Protein AF-A0A967L989-F1 (afdb_monomer_lite)

Sequence (92 aa):
DMAIGNLFGSNLFNVLVLVVDDIAYLEGPLLASISPVHAMSAFSALMMTGVAIGGLLYRPRTRIFRTVGWASVVLFVVYVLNGYVLYLYGAV

pLDDT: mean 87.03, std 10.83, range [46.84, 96.62]

Structure (mmCIF, N/CA/C/O backbone):
data_AF-A0A967L989-F1
#
_entry.id   AF-A0A967L989-F1
#
loop_
_atom_site.group_PDB
_atom_site.id
_atom_site.type_symbol
_atom_site.label_atom_id
_atom_site.label_alt_id
_atom_site.label_comp_id
_atom_site.label_asym_id
_atom_site.label_entity_id
_atom_site.label_seq_id
_atom_site.pdbx_PDB_ins_code
_atom_site.Cartn_x
_atom_site.Cartn_y
_atom_site.Cartn_z
_atom_site.occupancy
_atom_site.B_iso_or_equiv
_atom_site.auth_seq_id
_atom_site.auth_comp_id
_atom_site.auth_asym_id
_atom_site.auth_atom_id
_atom_site.pdbx_PDB_model_num
ATOM 1 N N . ASP A 1 1 ? 4.386 12.458 21.156 1.00 62.41 1 ASP A N 1
ATOM 2 C CA . ASP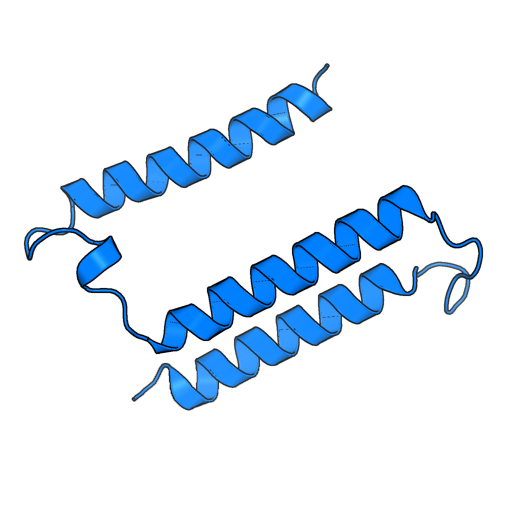 A 1 1 ? 5.123 12.742 19.902 1.00 62.41 1 ASP A CA 1
ATOM 3 C C . ASP A 1 1 ? 5.693 11.531 19.162 1.00 62.41 1 ASP A C 1
ATOM 5 O O . ASP A 1 1 ? 5.925 11.627 17.964 1.00 62.41 1 ASP A O 1
ATOM 9 N N . MET A 1 2 ? 5.812 10.355 19.790 1.00 84.00 2 MET A N 1
ATOM 10 C CA . MET A 1 2 ? 6.316 9.142 19.120 1.00 84.00 2 MET A CA 1
ATOM 11 C C . MET A 1 2 ? 5.423 8.633 17.964 1.00 84.00 2 MET A C 1
ATOM 13 O O . MET A 1 2 ? 5.933 8.152 16.960 1.00 84.00 2 MET A O 1
ATOM 17 N N . ALA A 1 3 ? 4.094 8.782 18.060 1.00 85.25 3 ALA A N 1
ATOM 18 C CA . ALA A 1 3 ? 3.159 8.315 17.026 1.00 85.25 3 ALA A CA 1
ATOM 19 C C . ALA A 1 3 ? 3.232 9.129 15.720 1.00 85.25 3 ALA A C 1
ATOM 21 O O . ALA A 1 3 ? 3.185 8.557 14.635 1.00 85.25 3 ALA A O 1
ATOM 22 N N . ILE A 1 4 ? 3.385 10.454 15.825 1.00 87.31 4 ILE A N 1
ATOM 23 C CA . ILE A 1 4 ? 3.532 11.346 14.665 1.00 87.31 4 ILE A CA 1
ATOM 24 C C . ILE A 1 4 ? 4.895 11.114 14.002 1.00 87.31 4 ILE A C 1
ATOM 26 O O . ILE A 1 4 ? 4.965 10.971 12.784 1.00 87.31 4 ILE A O 1
ATOM 30 N N . GLY A 1 5 ? 5.962 10.989 14.802 1.00 90.31 5 GLY A N 1
ATOM 31 C CA . GLY A 1 5 ? 7.293 10.640 14.302 1.00 90.31 5 GLY A CA 1
ATOM 32 C C . GLY A 1 5 ? 7.319 9.290 13.582 1.00 90.31 5 GLY A C 1
ATOM 33 O O . GLY A 1 5 ? 7.907 9.188 12.512 1.00 90.31 5 GLY A O 1
ATOM 34 N N . ASN A 1 6 ? 6.619 8.275 14.102 1.00 91.69 6 ASN A N 1
ATOM 35 C CA . ASN A 1 6 ? 6.502 6.976 13.435 1.00 91.69 6 ASN A CA 1
ATOM 36 C C . ASN A 1 6 ? 5.708 7.059 12.120 1.00 91.69 6 ASN A C 1
ATOM 38 O O . ASN A 1 6 ? 6.086 6.440 11.126 1.00 91.69 6 ASN A O 1
ATOM 42 N N . LEU A 1 7 ? 4.627 7.846 12.086 1.00 90.19 7 LEU A N 1
ATOM 43 C CA . LEU A 1 7 ? 3.831 8.040 10.873 1.00 90.19 7 L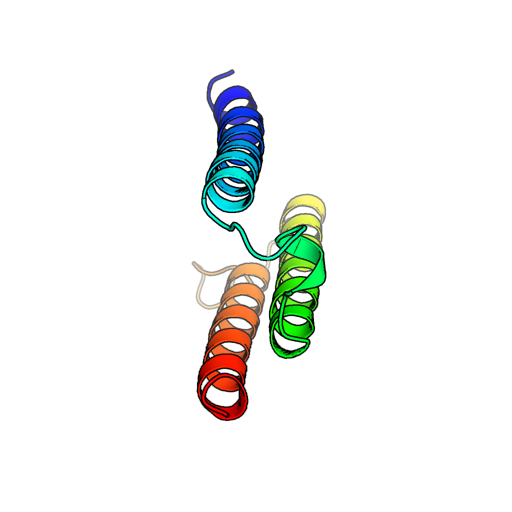EU A CA 1
ATOM 44 C C . LEU A 1 7 ? 4.661 8.681 9.754 1.00 90.19 7 LEU A C 1
ATOM 46 O O . LEU A 1 7 ? 4.693 8.159 8.643 1.00 90.19 7 LEU A O 1
ATOM 50 N N . PHE A 1 8 ? 5.358 9.783 10.031 1.00 91.81 8 PHE A N 1
ATOM 51 C CA . PHE A 1 8 ? 6.204 10.423 9.021 1.00 91.81 8 PHE A CA 1
ATOM 52 C C . PHE A 1 8 ? 7.450 9.594 8.699 1.00 91.81 8 PHE A C 1
ATOM 54 O O . PHE A 1 8 ? 7.797 9.451 7.530 1.00 91.81 8 PHE A O 1
ATOM 61 N N . GLY A 1 9 ? 8.086 9.003 9.713 1.00 94.06 9 GLY A N 1
ATOM 62 C CA . GLY A 1 9 ? 9.286 8.186 9.554 1.00 94.06 9 GLY A CA 1
ATOM 63 C C . GLY A 1 9 ? 9.057 6.962 8.670 1.00 94.06 9 GLY A C 1
ATOM 64 O O . GLY A 1 9 ? 9.836 6.732 7.753 1.00 94.06 9 GLY A O 1
ATOM 65 N N . SER A 1 10 ? 7.965 6.220 8.879 1.00 93.62 10 SER A N 1
ATOM 66 C CA . SER A 1 10 ? 7.623 5.058 8.041 1.00 93.62 10 SER A CA 1
ATOM 67 C C . SER A 1 10 ? 7.303 5.440 6.591 1.00 93.62 10 SER A C 1
ATOM 69 O O . SER A 1 10 ? 7.722 4.742 5.672 1.00 93.62 10 SER A O 1
ATOM 71 N N . ASN A 1 11 ? 6.638 6.578 6.358 1.00 93.81 11 ASN A N 1
ATOM 72 C CA . ASN A 1 11 ? 6.384 7.065 4.998 1.00 93.81 11 ASN A CA 1
ATOM 73 C C . ASN A 1 11 ? 7.674 7.501 4.286 1.00 93.81 11 ASN A C 1
ATOM 75 O O . ASN A 1 11 ? 7.893 7.120 3.138 1.00 93.81 11 ASN A O 1
ATOM 79 N N . LEU A 1 12 ? 8.547 8.257 4.961 1.00 96.06 12 LEU A N 1
ATOM 80 C CA . LEU A 1 12 ? 9.844 8.651 4.400 1.00 96.06 12 LEU A CA 1
ATOM 81 C C . LEU A 1 12 ? 10.743 7.438 4.146 1.00 96.06 12 LEU A C 1
ATOM 83 O O . LEU A 1 12 ? 11.421 7.390 3.125 1.00 96.06 12 LEU A O 1
ATOM 87 N N . PHE A 1 13 ? 10.710 6.442 5.035 1.00 96.56 13 PHE A N 1
ATOM 88 C CA . PHE A 1 13 ? 11.425 5.184 4.846 1.00 96.56 13 PHE A CA 1
ATOM 89 C C . PHE A 1 13 ? 10.944 4.437 3.593 1.00 96.56 13 PHE A C 1
ATOM 91 O O . PHE A 1 13 ? 11.772 4.004 2.801 1.00 96.56 13 PHE A O 1
ATOM 98 N N . ASN A 1 14 ? 9.631 4.359 3.349 1.00 94.00 14 ASN A N 1
ATOM 99 C CA . ASN A 1 14 ? 9.095 3.734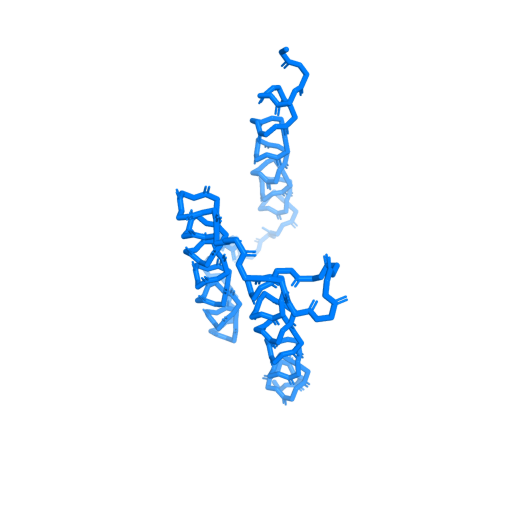 2.133 1.00 94.00 14 ASN A CA 1
ATOM 100 C C . ASN A 1 14 ? 9.554 4.451 0.851 1.00 94.00 14 ASN A C 1
ATOM 102 O O . ASN A 1 14 ? 9.885 3.796 -0.132 1.00 94.00 14 ASN A O 1
ATOM 106 N N . VAL A 1 15 ? 9.605 5.787 0.855 1.00 95.12 15 VAL A N 1
ATOM 107 C CA . VAL A 1 15 ? 10.132 6.556 -0.289 1.00 95.12 15 VAL A CA 1
ATOM 108 C C . VAL A 1 15 ? 11.632 6.319 -0.465 1.00 95.12 15 VAL A C 1
ATOM 110 O O . VAL A 1 15 ? 12.101 6.191 -1.591 1.00 95.12 15 VAL A O 1
ATOM 113 N N . LEU A 1 16 ? 12.388 6.214 0.631 1.00 96.62 16 LEU A N 1
ATOM 114 C CA . LEU A 1 16 ? 13.814 5.899 0.582 1.00 96.62 16 LEU A CA 1
ATOM 115 C C . LEU A 1 16 ? 14.076 4.515 -0.031 1.00 96.62 16 LEU A C 1
ATOM 117 O O . LEU A 1 16 ? 15.007 4.387 -0.819 1.00 96.62 16 LEU A O 1
ATOM 121 N N . VAL A 1 17 ? 13.241 3.514 0.264 1.00 95.25 17 VAL A N 1
ATOM 122 C CA . VAL A 1 17 ? 13.312 2.199 -0.397 1.00 95.25 17 VAL A CA 1
ATOM 123 C C . VAL A 1 17 ? 13.147 2.344 -1.912 1.00 95.25 17 VAL A C 1
ATOM 125 O O . VAL A 1 17 ? 13.990 1.848 -2.647 1.00 95.25 17 VAL A O 1
ATOM 128 N N . LEU A 1 18 ? 12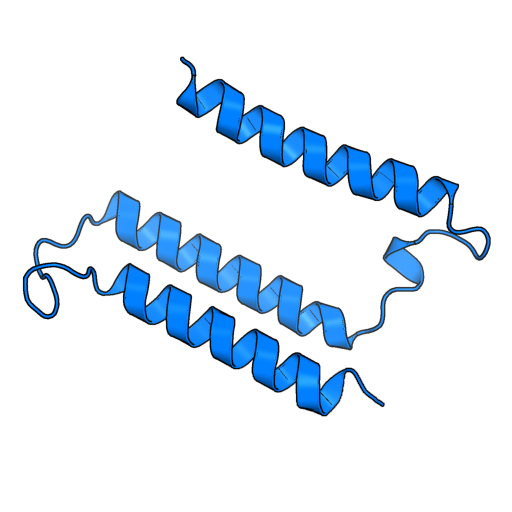.156 3.114 -2.382 1.00 93.00 18 LEU A N 1
ATOM 129 C CA . LEU A 1 18 ? 11.969 3.354 -3.821 1.00 93.00 18 LEU A CA 1
ATOM 130 C C . LEU A 1 18 ? 13.185 4.019 -4.478 1.00 93.00 18 LEU A C 1
ATOM 132 O O . LEU A 1 18 ? 13.525 3.677 -5.602 1.00 93.00 18 LEU A O 1
ATOM 136 N N . VAL A 1 19 ? 13.852 4.952 -3.790 1.00 94.50 19 VAL A N 1
ATOM 137 C CA . VAL A 1 19 ? 15.080 5.588 -4.304 1.00 94.50 19 VAL A CA 1
ATOM 138 C C . VAL A 1 19 ? 16.216 4.575 -4.429 1.00 94.50 19 VAL A C 1
ATOM 140 O O . VAL A 1 19 ? 16.948 4.591 -5.415 1.00 94.50 19 VAL A O 1
ATOM 143 N N . VAL A 1 20 ? 16.379 3.699 -3.438 1.00 96.06 20 VAL A N 1
ATOM 144 C CA . VAL A 1 20 ? 17.396 2.640 -3.485 1.00 96.06 20 VAL A CA 1
ATOM 145 C C . VAL A 1 20 ? 17.102 1.661 -4.624 1.00 96.06 20 VAL A C 1
ATOM 147 O O . VAL A 1 20 ? 18.021 1.309 -5.363 1.00 96.06 20 VAL A O 1
ATOM 150 N N . ASP A 1 21 ? 15.839 1.276 -4.805 1.00 94.19 21 ASP A N 1
ATOM 151 C CA . ASP A 1 21 ? 15.413 0.373 -5.877 1.00 94.19 21 ASP A CA 1
ATOM 152 C C . ASP A 1 21 ? 15.614 0.999 -7.269 1.00 94.19 21 ASP A C 1
ATOM 154 O O . ASP A 1 21 ? 16.096 0.325 -8.177 1.00 94.19 21 ASP A O 1
ATOM 158 N N . ASP A 1 22 ? 15.319 2.292 -7.436 1.00 93.25 22 ASP A N 1
ATOM 159 C CA . ASP A 1 22 ? 15.516 3.022 -8.699 1.00 93.25 22 ASP A CA 1
ATOM 160 C C . ASP A 1 22 ? 17.007 3.153 -9.066 1.00 93.25 22 ASP A C 1
ATOM 162 O O . ASP A 1 22 ? 17.366 3.078 -10.235 1.00 93.25 22 ASP A O 1
ATOM 166 N N . ILE A 1 23 ? 17.905 3.266 -8.075 1.00 93.62 23 ILE A N 1
ATOM 167 C CA . ILE A 1 23 ? 19.364 3.232 -8.302 1.00 93.62 23 ILE A CA 1
ATOM 168 C C . ILE A 1 23 ? 19.835 1.827 -8.707 1.00 93.62 23 ILE A C 1
ATOM 170 O O . ILE A 1 23 ? 20.759 1.689 -9.512 1.00 93.62 23 ILE A O 1
ATOM 174 N N . ALA A 1 24 ? 19.245 0.782 -8.124 1.00 95.00 24 ALA A N 1
ATOM 175 C CA . ALA A 1 24 ? 19.602 -0.603 -8.419 1.00 95.00 24 ALA A CA 1
ATOM 176 C C . ALA A 1 24 ? 19.060 -1.080 -9.780 1.00 95.00 24 ALA A C 1
ATOM 178 O O . ALA A 1 24 ? 19.659 -1.958 -10.406 1.00 95.00 24 ALA A O 1
ATOM 179 N N . TYR A 1 25 ? 17.944 -0.515 -10.242 1.00 92.88 25 TYR A N 1
ATOM 180 C CA . TYR A 1 25 ? 17.307 -0.857 -11.508 1.00 92.88 25 TYR A CA 1
ATOM 181 C C . TYR A 1 25 ? 17.920 -0.064 -12.675 1.00 92.88 25 TYR A C 1
ATOM 183 O O . TYR A 1 25 ? 17.715 1.133 -12.830 1.00 92.88 25 TYR A O 1
ATOM 191 N N . LEU A 1 26 ? 18.699 -0.743 -13.522 1.00 91.19 26 LEU A N 1
ATOM 192 C CA . LEU A 1 26 ? 19.515 -0.098 -14.566 1.00 91.19 26 LEU A CA 1
ATOM 193 C C . LEU A 1 26 ? 18.799 0.094 -15.915 1.00 91.19 26 LEU A C 1
ATOM 195 O O . LEU A 1 26 ? 19.356 0.705 -16.825 1.00 91.19 26 LEU A O 1
ATOM 199 N N . GLU A 1 27 ? 17.592 -0.447 -16.076 1.00 87.06 27 GLU A N 1
ATOM 200 C CA . GLU A 1 27 ? 16.888 -0.499 -17.368 1.00 87.06 27 GLU A CA 1
ATOM 201 C C . GLU A 1 27 ? 16.048 0.763 -17.656 1.00 87.06 27 GLU A C 1
ATOM 203 O O . GLU A 1 27 ? 15.398 0.855 -18.698 1.00 87.06 27 GLU A O 1
ATOM 208 N N . GLY A 1 28 ? 16.071 1.752 -16.758 1.00 87.06 28 GLY A N 1
ATOM 209 C CA . GLY A 1 28 ? 15.321 3.005 -16.862 1.00 87.06 28 GLY A CA 1
ATOM 210 C C . GLY A 1 28 ? 14.600 3.348 -15.555 1.00 87.06 28 GLY A C 1
ATOM 211 O O . GLY A 1 28 ? 14.885 2.735 -14.535 1.00 87.06 28 GLY A O 1
ATOM 212 N N . PRO A 1 29 ? 13.662 4.315 -15.556 1.00 88.12 29 PRO A N 1
ATOM 213 C CA . PRO A 1 29 ? 12.898 4.656 -14.357 1.00 88.12 29 PRO A CA 1
ATOM 214 C C . PRO A 1 29 ? 12.067 3.463 -13.871 1.00 88.12 29 PRO A C 1
ATOM 216 O O . PRO A 1 29 ? 11.208 2.972 -14.609 1.00 88.12 29 PRO A O 1
ATOM 219 N N . LEU A 1 30 ? 12.257 3.047 -12.618 1.00 89.25 30 LEU A N 1
ATOM 220 C CA . LEU A 1 30 ? 11.588 1.891 -12.015 1.00 89.25 30 LEU A CA 1
ATOM 221 C C . LEU A 1 30 ? 10.065 2.002 -12.111 1.00 89.25 30 LEU A C 1
ATOM 223 O O . LEU A 1 30 ? 9.379 1.040 -12.434 1.00 89.25 30 LEU A O 1
ATOM 227 N N . LEU A 1 31 ? 9.517 3.197 -11.871 1.00 85.88 31 LEU A N 1
ATOM 228 C CA . LEU A 1 31 ? 8.069 3.416 -11.921 1.00 85.88 31 LEU A CA 1
ATOM 229 C C . LEU A 1 31 ? 7.483 3.309 -13.339 1.00 85.88 31 LEU A C 1
ATOM 231 O O . LEU A 1 31 ? 6.280 3.094 -13.481 1.00 85.88 31 LEU A O 1
ATOM 235 N N . ALA A 1 32 ? 8.307 3.457 -14.380 1.00 85.94 32 ALA A N 1
ATOM 236 C CA . ALA A 1 32 ? 7.875 3.329 -15.769 1.00 85.94 32 ALA A CA 1
ATOM 237 C C . ALA A 1 32 ? 7.860 1.869 -16.253 1.00 85.94 32 ALA A C 1
ATOM 239 O O . ALA A 1 32 ? 7.144 1.562 -17.204 1.00 85.94 32 ALA A O 1
ATOM 240 N N . SER A 1 33 ? 8.610 0.973 -15.603 1.00 84.00 33 SER A N 1
ATOM 241 C CA . SER A 1 33 ? 8.694 -0.453 -15.948 1.00 84.00 33 SER A CA 1
ATOM 242 C C . SER A 1 33 ? 7.721 -1.344 -15.161 1.00 84.00 33 SER A C 1
ATOM 244 O O . SER A 1 33 ? 7.711 -2.563 -15.335 1.00 84.00 33 SER A O 1
ATOM 246 N N . ILE A 1 34 ? 6.866 -0.762 -14.313 1.00 85.50 34 ILE A N 1
ATOM 247 C CA . ILE A 1 34 ? 5.926 -1.513 -13.472 1.00 85.50 34 ILE A CA 1
ATOM 248 C C . ILE A 1 34 ? 4.829 -2.171 -14.320 1.00 85.50 34 ILE A C 1
ATOM 250 O O . ILE A 1 34 ? 4.141 -1.514 -15.104 1.00 85.50 34 ILE A O 1
ATOM 254 N N . SER A 1 35 ? 4.592 -3.466 -14.086 1.00 86.12 35 SER A N 1
ATOM 255 C CA . SER A 1 35 ? 3.466 -4.190 -14.684 1.00 86.12 35 SER A CA 1
ATOM 256 C C . SER A 1 35 ? 2.114 -3.572 -14.285 1.00 86.12 35 SER A C 1
ATOM 258 O O . SER A 1 35 ? 1.891 -3.273 -13.104 1.00 86.12 35 SER A O 1
ATOM 260 N N . PRO A 1 36 ? 1.149 -3.460 -15.217 1.00 82.38 36 PRO A N 1
ATOM 261 C CA . PRO A 1 36 ? -0.189 -2.949 -14.921 1.00 82.38 36 PRO A CA 1
ATOM 262 C C . PRO A 1 36 ? -0.924 -3.751 -13.835 1.00 82.38 36 PRO A C 1
ATOM 264 O O . PRO A 1 36 ? -1.854 -3.226 -13.225 1.00 82.38 36 PRO A O 1
ATOM 267 N N . VAL A 1 37 ? -0.493 -4.980 -13.517 1.00 83.38 37 VAL A N 1
ATOM 268 C CA . VAL A 1 37 ? -1.063 -5.766 -12.409 1.00 83.38 37 VAL A CA 1
ATOM 269 C C . VAL A 1 37 ? -0.921 -5.055 -11.052 1.00 83.38 37 VAL A C 1
ATOM 271 O O . VAL A 1 37 ? -1.798 -5.169 -10.194 1.00 83.38 37 VAL A O 1
ATOM 274 N N . HIS A 1 38 ? 0.121 -4.234 -10.871 1.00 86.12 38 HIS A N 1
ATOM 275 C CA . HIS A 1 38 ? 0.328 -3.449 -9.651 1.00 86.12 38 HIS A CA 1
ATOM 276 C C . HIS A 1 38 ? -0.658 -2.280 -9.508 1.00 86.12 38 HIS A C 1
ATOM 278 O O . HIS A 1 38 ? -0.860 -1.787 -8.395 1.00 86.12 38 HIS A O 1
ATOM 284 N N . ALA A 1 39 ? -1.338 -1.871 -10.587 1.00 87.19 39 ALA A N 1
ATOM 285 C CA . ALA A 1 39 ? -2.400 -0.868 -10.514 1.00 87.19 39 ALA A CA 1
ATOM 286 C C . ALA A 1 39 ? -3.547 -1.340 -9.603 1.00 87.19 39 ALA A C 1
ATOM 288 O O . ALA A 1 39 ? -4.127 -0.543 -8.862 1.00 87.19 39 ALA A O 1
ATOM 289 N N . MET A 1 40 ? -3.818 -2.651 -9.579 1.00 89.19 40 MET A N 1
ATOM 290 C CA . MET A 1 40 ? -4.805 -3.248 -8.678 1.00 89.19 40 MET A CA 1
ATOM 291 C C . MET A 1 40 ? -4.385 -3.127 -7.206 1.00 89.19 40 MET A C 1
ATOM 293 O O . MET A 1 40 ? -5.219 -2.847 -6.340 1.00 89.19 40 MET A O 1
ATOM 297 N N . SER A 1 41 ? -3.093 -3.287 -6.911 1.00 91.38 41 SER A N 1
ATOM 298 C CA . SER A 1 41 ? -2.523 -3.064 -5.574 1.00 91.38 41 SER A CA 1
ATOM 299 C C . SER A 1 41 ? -2.651 -1.615 -5.137 1.00 91.38 41 SER A C 1
ATOM 301 O O . SER A 1 41 ? -3.118 -1.356 -4.027 1.00 91.38 41 SER A O 1
ATOM 303 N N . ALA A 1 42 ? -2.321 -0.671 -6.020 1.00 91.88 42 ALA A N 1
ATOM 304 C CA . ALA A 1 42 ? -2.471 0.755 -5.747 1.00 91.88 42 ALA A CA 1
ATOM 305 C C . ALA A 1 42 ? -3.936 1.124 -5.454 1.00 91.88 42 ALA A C 1
ATOM 307 O O . ALA A 1 42 ? -4.228 1.785 -4.456 1.00 91.88 42 ALA A O 1
ATOM 308 N N . PHE A 1 43 ? -4.873 0.630 -6.267 1.00 93.88 43 PHE A N 1
ATOM 309 C CA . PHE A 1 43 ? -6.304 0.845 -6.055 1.00 93.88 43 PHE A CA 1
ATOM 310 C C . PHE A 1 43 ? -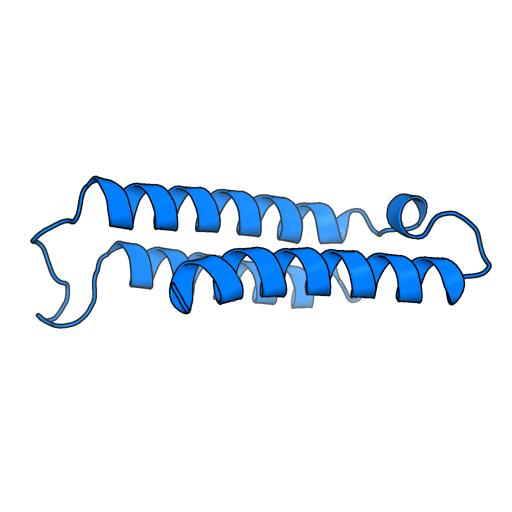6.791 0.259 -4.721 1.00 93.88 43 PHE A C 1
ATOM 312 O O . PHE A 1 43 ? -7.489 0.929 -3.958 1.00 93.88 43 PHE A O 1
ATOM 319 N N . SER A 1 44 ? -6.366 -0.962 -4.393 1.00 94.62 44 SER A N 1
ATOM 320 C CA . SER A 1 44 ? -6.727 -1.622 -3.132 1.00 94.62 44 SER A CA 1
ATOM 321 C C . SER A 1 44 ? -6.194 -0.852 -1.917 1.00 94.62 44 SER A C 1
ATOM 323 O O . SER A 1 44 ? -6.927 -0.644 -0.948 1.00 94.62 44 SER A O 1
ATOM 325 N N . ALA A 1 45 ? -4.958 -0.347 -1.986 1.00 94.62 45 ALA A N 1
ATOM 326 C CA . ALA A 1 45 ? -4.365 0.483 -0.938 1.00 94.62 45 ALA A CA 1
ATOM 327 C C . ALA A 1 45 ? -5.130 1.805 -0.733 1.00 94.62 45 ALA A C 1
ATOM 329 O O . ALA A 1 45 ? -5.375 2.204 0.410 1.00 94.62 45 ALA A O 1
ATOM 330 N N . LEU A 1 46 ? -5.573 2.456 -1.817 1.00 96.44 46 LEU A N 1
ATOM 331 C CA . LEU A 1 46 ? -6.410 3.661 -1.747 1.00 96.44 46 LEU A CA 1
ATOM 332 C C . LEU A 1 46 ? -7.756 3.376 -1.068 1.00 96.44 46 LEU A C 1
ATOM 334 O O . LEU A 1 46 ? -8.155 4.110 -0.161 1.00 96.44 46 LEU A O 1
ATOM 338 N N . MET A 1 47 ? -8.428 2.284 -1.444 1.00 96.62 47 MET A N 1
ATOM 339 C CA . MET A 1 47 ? -9.683 1.868 -0.807 1.00 96.62 47 MET A CA 1
ATOM 340 C C . MET A 1 47 ? -9.498 1.601 0.689 1.00 96.62 47 MET A C 1
ATOM 342 O O . MET A 1 47 ? -10.265 2.109 1.509 1.00 96.62 47 MET A O 1
ATOM 346 N N . MET A 1 48 ? -8.465 0.839 1.060 1.00 96.44 48 MET A N 1
ATOM 347 C CA . MET A 1 48 ? -8.149 0.541 2.459 1.00 96.44 48 MET A CA 1
ATOM 348 C C . MET A 1 48 ? -7.862 1.816 3.256 1.00 96.44 48 MET A C 1
ATOM 350 O O . MET A 1 48 ? -8.360 1.971 4.370 1.00 96.44 48 MET A O 1
ATOM 354 N N . THR A 1 49 ? -7.131 2.765 2.672 1.00 94.94 49 THR A N 1
ATOM 355 C CA . THR A 1 49 ? -6.867 4.068 3.298 1.00 94.94 49 THR A CA 1
ATOM 356 C C . THR A 1 49 ? -8.167 4.834 3.547 1.00 94.94 49 THR A C 1
ATOM 358 O O . THR A 1 49 ? -8.383 5.330 4.653 1.00 94.94 49 THR A O 1
ATOM 361 N N . GLY A 1 50 ? -9.084 4.860 2.575 1.00 95.12 50 GLY A N 1
ATOM 362 C CA . GLY A 1 50 ? -10.407 5.468 2.739 1.00 95.12 50 GLY A CA 1
ATOM 363 C C . GLY A 1 50 ? -11.233 4.816 3.854 1.00 95.12 50 GLY A C 1
ATOM 364 O O . GLY A 1 50 ? -11.815 5.513 4.685 1.00 95.12 50 GLY A O 1
ATOM 365 N N . VAL A 1 51 ? -11.229 3.482 3.934 1.00 94.25 51 VAL A N 1
ATOM 366 C CA . VAL A 1 51 ? -11.900 2.730 5.011 1.00 94.25 51 VAL A CA 1
ATOM 367 C C . VAL A 1 51 ? -11.280 3.038 6.373 1.00 94.25 51 VAL A C 1
ATOM 369 O O . VAL A 1 51 ? -12.014 3.223 7.344 1.00 94.25 51 VAL A O 1
ATOM 372 N N . ALA A 1 52 ? -9.950 3.121 6.463 1.00 92.38 52 ALA A N 1
ATOM 373 C CA . ALA A 1 52 ? -9.252 3.462 7.699 1.00 92.38 52 ALA A CA 1
ATOM 374 C C . ALA A 1 52 ? -9.606 4.881 8.168 1.00 92.38 52 ALA A C 1
ATOM 376 O O . ALA A 1 52 ? -9.976 5.064 9.329 1.00 92.38 52 ALA A O 1
ATOM 377 N N . ILE A 1 53 ? -9.577 5.862 7.260 1.00 92.81 53 ILE A N 1
ATOM 378 C CA . ILE A 1 53 ? -9.984 7.245 7.540 1.00 92.81 53 ILE A CA 1
ATOM 379 C C . ILE A 1 53 ? -11.445 7.283 8.004 1.00 92.81 53 ILE A C 1
ATOM 381 O O . ILE A 1 53 ? -11.734 7.843 9.060 1.00 92.81 53 ILE A O 1
ATOM 385 N N . GLY A 1 54 ? -12.361 6.635 7.280 1.00 91.38 54 GLY A N 1
ATOM 386 C CA . GLY A 1 54 ? -13.771 6.560 7.664 1.00 91.38 54 GLY A CA 1
ATOM 387 C C . GLY A 1 54 ? -13.974 5.899 9.032 1.00 91.38 54 GLY A C 1
ATOM 388 O O . GLY A 1 54 ? -14.678 6.431 9.889 1.00 91.38 54 GLY A O 1
ATOM 389 N N . GLY A 1 55 ? -13.308 4.774 9.291 1.00 88.12 55 GLY A N 1
ATOM 390 C CA . GLY A 1 55 ? -13.374 4.073 10.574 1.00 88.12 55 GLY A CA 1
ATOM 391 C C . GLY A 1 55 ? -12.847 4.904 11.749 1.00 88.12 55 GLY A C 1
ATOM 392 O O . GLY A 1 55 ? -13.414 4.841 12.842 1.00 88.12 55 GLY A O 1
ATOM 393 N N . LEU A 1 56 ? -11.802 5.706 11.522 1.00 87.50 56 LEU A N 1
ATOM 394 C CA . LEU A 1 56 ? -11.232 6.617 12.515 1.00 87.50 56 LEU A CA 1
ATOM 395 C C . LEU A 1 56 ? -12.137 7.829 12.776 1.00 87.50 56 LEU A C 1
ATOM 397 O O . LEU A 1 56 ? -12.375 8.154 13.939 1.00 87.50 56 LEU A O 1
ATOM 401 N N . LEU A 1 57 ? -12.664 8.464 11.722 1.00 89.19 57 LEU A N 1
ATOM 402 C CA . LEU A 1 57 ? -13.497 9.668 11.826 1.00 89.19 57 LEU A CA 1
ATOM 403 C C . LEU A 1 57 ? -14.883 9.376 12.410 1.00 89.19 57 LEU A C 1
ATOM 405 O O . LEU A 1 57 ? -15.326 10.070 13.321 1.00 89.19 57 LEU A O 1
ATOM 409 N N . TYR A 1 58 ? -15.565 8.341 11.914 1.00 82.19 58 TYR A N 1
ATOM 410 C CA . TYR A 1 58 ? -16.934 8.027 12.337 1.00 82.19 58 TYR A CA 1
ATOM 411 C C . TYR A 1 58 ? -16.997 7.207 13.630 1.00 82.19 58 TYR A C 1
ATOM 413 O O . TYR A 1 58 ? -18.060 7.112 14.242 1.00 82.19 58 TYR A O 1
ATOM 421 N N . ARG A 1 59 ? -15.869 6.616 14.052 1.00 72.88 59 ARG A N 1
ATOM 422 C CA . ARG A 1 59 ? -15.685 5.860 15.302 1.00 72.88 59 ARG A CA 1
ATOM 423 C C . ARG A 1 59 ? -16.915 5.009 15.690 1.00 72.88 59 ARG A C 1
ATOM 425 O O . ARG A 1 59 ? -17.474 5.192 16.778 1.00 72.88 59 ARG A O 1
ATOM 432 N N . PRO A 1 60 ? -17.367 4.092 14.811 1.00 66.19 60 PRO A N 1
ATOM 433 C CA . PRO A 1 60 ? -18.629 3.383 14.989 1.00 66.19 60 PRO A CA 1
ATOM 434 C C . PRO A 1 60 ? -18.655 2.615 16.317 1.00 66.19 60 PRO A C 1
ATOM 436 O O . PRO A 1 60 ? -17.780 1.796 16.603 1.00 66.19 60 PRO A O 1
ATOM 439 N N . ARG A 1 61 ? -19.683 2.859 17.143 1.00 64.38 61 ARG A N 1
ATOM 440 C CA . ARG A 1 61 ? -19.887 2.133 18.414 1.00 64.38 61 ARG A CA 1
ATOM 441 C C . ARG A 1 61 ? -20.302 0.675 18.217 1.00 64.38 61 ARG A C 1
ATOM 443 O O . ARG A 1 61 ? -20.226 -0.116 19.154 1.00 64.38 61 ARG A O 1
ATOM 450 N N . THR A 1 62 ? -20.736 0.313 17.014 1.00 61.75 62 THR A N 1
ATOM 451 C CA . THR A 1 62 ? -21.115 -1.050 16.651 1.00 61.75 62 THR A CA 1
ATOM 452 C C . THR A 1 62 ? -19.864 -1.904 16.474 1.00 61.75 62 THR A C 1
ATOM 454 O O . THR A 1 62 ? -19.105 -1.723 15.521 1.00 61.75 62 THR A O 1
ATOM 457 N N . ARG A 1 63 ? -19.655 -2.844 17.395 1.00 64.12 63 ARG A N 1
ATOM 458 C CA . ARG A 1 63 ? -18.593 -3.848 17.311 1.00 64.12 63 ARG A CA 1
ATOM 459 C C . ARG A 1 63 ? -19.189 -5.182 16.884 1.00 64.12 63 ARG A C 1
ATOM 461 O O . ARG A 1 63 ? -20.126 -5.666 17.517 1.00 64.12 63 ARG A O 1
ATOM 468 N N . ILE A 1 64 ? -18.618 -5.789 15.857 1.00 61.97 64 ILE A N 1
ATOM 469 C CA . ILE A 1 64 ? -18.854 -7.187 15.510 1.00 61.97 64 ILE A CA 1
ATOM 470 C C . ILE A 1 64 ? -18.208 -8.047 16.608 1.00 61.97 64 ILE A C 1
ATOM 472 O O . ILE A 1 64 ? -17.076 -7.785 17.023 1.00 61.97 64 ILE A O 1
ATOM 476 N N . PHE A 1 65 ? -18.937 -9.038 17.133 1.00 57.62 65 PHE A N 1
ATOM 477 C CA . PHE A 1 65 ? -18.456 -9.922 18.209 1.00 57.62 65 PHE A CA 1
ATOM 478 C C . PHE A 1 65 ? -17.901 -9.181 19.454 1.00 57.62 65 PHE A C 1
ATOM 480 O O . PHE A 1 65 ? -17.023 -9.692 20.140 1.00 57.62 65 PHE A O 1
ATOM 487 N N . ARG A 1 66 ? -18.380 -7.958 19.758 1.00 62.06 66 ARG A N 1
ATOM 488 C CA . ARG A 1 66 ? -17.911 -7.070 20.859 1.00 62.06 66 ARG A CA 1
ATOM 489 C C . ARG A 1 66 ? -16.430 -6.635 20.821 1.00 62.06 66 ARG A C 1
ATOM 491 O O . ARG A 1 66 ? -16.069 -5.721 21.571 1.00 62.06 66 ARG A O 1
ATOM 498 N N . THR A 1 67 ? -15.616 -7.168 19.912 1.00 63.72 67 THR A N 1
ATOM 499 C CA . THR A 1 67 ? -14.161 -6.926 19.866 1.00 63.72 67 THR A CA 1
ATOM 500 C C . THR A 1 67 ? -13.693 -6.316 18.545 1.00 63.72 67 THR A C 1
ATOM 502 O O . THR A 1 67 ? -12.778 -5.498 18.558 1.00 63.72 67 THR A O 1
ATOM 505 N N . VAL A 1 68 ? -14.335 -6.635 17.415 1.00 74.88 68 VAL A N 1
ATOM 506 C CA . VAL A 1 68 ? -13.842 -6.257 16.079 1.00 74.88 68 VAL A CA 1
ATOM 507 C C . VAL A 1 68 ? -14.704 -5.151 15.470 1.00 74.88 68 VAL A C 1
ATOM 509 O O . VAL A 1 68 ? -15.930 -5.238 15.438 1.00 74.88 68 VAL A O 1
ATOM 512 N N . GLY A 1 69 ? -14.075 -4.078 14.989 1.00 83.38 69 GLY A N 1
ATOM 513 C CA . GLY A 1 69 ? -14.771 -3.026 14.246 1.00 83.38 69 GLY A CA 1
ATOM 514 C C . GLY A 1 69 ? -15.059 -3.455 12.806 1.00 83.38 69 GLY A C 1
ATOM 515 O O . GLY A 1 69 ? -14.250 -4.147 12.193 1.00 83.38 69 GLY A O 1
ATOM 516 N N . TRP A 1 70 ? -16.175 -2.997 12.235 1.00 84.25 70 TRP A N 1
ATOM 517 C CA . TRP A 1 70 ? -16.518 -3.251 10.826 1.00 84.25 70 TRP A CA 1
ATOM 518 C C . TRP A 1 70 ? -15.396 -2.852 9.859 1.00 84.25 70 TRP A C 1
ATOM 520 O O . TRP A 1 70 ? -15.102 -3.592 8.926 1.00 84.25 70 TRP A O 1
ATOM 530 N N . ALA A 1 71 ? -14.712 -1.734 10.129 1.00 88.81 71 ALA A N 1
ATOM 531 C CA . ALA A 1 71 ? -13.574 -1.285 9.331 1.00 88.81 71 ALA A CA 1
ATOM 532 C C . ALA A 1 71 ? -12.453 -2.337 9.265 1.00 88.81 71 ALA A C 1
ATOM 534 O O . ALA A 1 71 ? -11.924 -2.588 8.191 1.00 88.81 71 ALA A O 1
ATOM 535 N N . SER A 1 72 ? -12.132 -3.010 10.377 1.00 89.06 72 SER A N 1
ATOM 536 C CA . SER A 1 72 ? -11.098 -4.053 10.410 1.00 89.06 72 SER A CA 1
ATOM 537 C C . SER A 1 72 ? -11.458 -5.255 9.537 1.00 89.06 72 SER A C 1
ATOM 539 O O . SER A 1 72 ? -10.588 -5.790 8.857 1.00 89.06 72 SER A O 1
ATOM 541 N N . VAL A 1 73 ? -12.734 -5.655 9.518 1.00 91.19 73 VAL A N 1
ATOM 542 C CA . VAL A 1 73 ? -13.207 -6.747 8.651 1.00 91.19 73 VAL A CA 1
ATOM 543 C C . VAL A 1 73 ? -13.100 -6.351 7.183 1.00 91.19 73 VAL A C 1
ATOM 545 O O . VAL A 1 73 ? -12.581 -7.123 6.384 1.00 91.19 73 VAL A O 1
ATOM 548 N N . VAL A 1 74 ? -13.528 -5.137 6.828 1.00 93.00 74 VAL A N 1
ATOM 549 C CA . VAL A 1 74 ? -13.428 -4.639 5.448 1.00 93.00 74 VAL A CA 1
ATOM 550 C C . VAL A 1 74 ? -11.968 -4.563 4.997 1.00 93.00 74 VAL A C 1
ATOM 552 O O . VAL A 1 74 ? -11.645 -5.049 3.918 1.00 93.00 74 VAL A O 1
ATOM 555 N N . LEU A 1 75 ? -11.075 -4.024 5.833 1.00 94.44 75 LEU A N 1
ATOM 556 C CA . LEU A 1 75 ? -9.638 -3.974 5.548 1.00 94.44 75 LEU A CA 1
ATOM 557 C C . LEU A 1 75 ? -9.059 -5.369 5.303 1.00 94.44 75 LEU A C 1
ATOM 559 O O . LEU A 1 75 ? -8.331 -5.565 4.334 1.00 94.44 75 LEU A O 1
ATOM 563 N N . PHE A 1 76 ? -9.408 -6.336 6.154 1.00 94.38 76 PHE A N 1
ATOM 564 C CA . PHE A 1 76 ? -8.948 -7.714 6.015 1.00 94.38 76 PHE A CA 1
ATOM 565 C C . PHE A 1 76 ? -9.428 -8.348 4.705 1.00 94.38 76 PHE A C 1
ATOM 567 O O . PHE A 1 76 ? -8.631 -8.936 3.979 1.00 94.38 76 PHE A O 1
ATOM 574 N N . VAL A 1 77 ? -10.710 -8.189 4.370 1.00 95.69 77 VAL A N 1
ATOM 575 C CA . VAL A 1 77 ? -11.282 -8.736 3.133 1.00 95.69 77 VAL A CA 1
ATOM 576 C C . VAL A 1 77 ? -10.609 -8.126 1.904 1.00 95.69 77 VAL A C 1
ATOM 578 O O . VAL A 1 77 ? -10.188 -8.870 1.023 1.00 95.69 77 VAL A O 1
ATOM 581 N N . VAL A 1 78 ? -10.452 -6.799 1.849 1.00 95.88 78 VAL A N 1
ATOM 582 C CA . VAL A 1 78 ? -9.792 -6.131 0.712 1.00 95.88 78 VAL A CA 1
ATOM 583 C C . VAL A 1 78 ? -8.339 -6.589 0.573 1.00 95.88 78 VAL A C 1
ATOM 585 O O . VAL A 1 78 ? -7.900 -6.872 -0.538 1.00 95.88 78 VAL A O 1
ATOM 588 N N . TYR A 1 79 ? -7.613 -6.731 1.685 1.00 94.88 79 TYR A N 1
ATOM 589 C CA . TYR A 1 79 ? -6.231 -7.210 1.682 1.00 94.88 79 TYR A CA 1
ATOM 590 C C . TYR A 1 79 ? -6.104 -8.640 1.133 1.00 94.88 79 TYR A C 1
ATOM 592 O O . TYR A 1 79 ? -5.287 -8.896 0.249 1.00 94.88 79 TYR A O 1
ATOM 600 N N . VAL A 1 80 ? -6.944 -9.568 1.606 1.00 96.31 80 VAL A N 1
ATOM 601 C CA . VAL A 1 80 ? -6.924 -10.967 1.145 1.00 96.31 80 VAL A CA 1
ATOM 602 C C . VAL A 1 80 ? -7.328 -11.069 -0.325 1.00 96.31 80 VAL A C 1
ATOM 604 O O . VAL A 1 80 ? -6.677 -11.782 -1.087 1.00 96.31 80 VAL A O 1
ATOM 607 N N . LEU A 1 81 ? -8.365 -10.337 -0.745 1.00 94.69 81 LEU A N 1
ATOM 608 C CA . LEU A 1 81 ? -8.787 -10.304 -2.146 1.00 94.69 81 LEU A CA 1
ATOM 609 C C . LEU A 1 81 ? -7.689 -9.749 -3.050 1.00 94.69 81 LEU A C 1
ATOM 611 O O . LEU A 1 81 ? -7.430 -10.327 -4.101 1.00 94.69 81 LEU A O 1
ATOM 615 N N . ASN A 1 82 ? -7.017 -8.673 -2.638 1.00 93.81 82 ASN A N 1
ATOM 616 C CA . ASN A 1 82 ? -5.896 -8.120 -3.386 1.00 93.81 82 ASN A CA 1
ATOM 617 C C . ASN A 1 82 ? -4.790 -9.168 -3.592 1.00 93.81 82 ASN A C 1
ATOM 619 O O . ASN A 1 82 ? -4.401 -9.417 -4.732 1.00 93.81 82 ASN A O 1
ATOM 623 N N . GLY A 1 83 ? -4.354 -9.833 -2.517 1.00 92.69 83 GLY A N 1
ATOM 624 C CA . GLY A 1 83 ? -3.341 -10.888 -2.589 1.00 92.69 83 GLY A CA 1
ATOM 625 C C . GLY A 1 83 ? -3.766 -12.071 -3.464 1.00 92.69 83 GLY A C 1
ATOM 626 O O . GLY A 1 83 ? -2.962 -12.583 -4.238 1.00 92.69 83 GLY A O 1
ATOM 627 N N . TYR A 1 84 ? -5.039 -12.467 -3.405 1.00 93.25 84 TYR A N 1
ATOM 628 C CA . TYR A 1 84 ? -5.579 -13.529 -4.254 1.00 93.25 84 TYR A CA 1
ATOM 629 C C . TYR A 1 84 ? -5.579 -13.148 -5.742 1.00 93.25 84 TYR A C 1
ATOM 631 O O . TYR A 1 84 ? -5.181 -13.951 -6.582 1.00 93.25 84 TYR A O 1
ATOM 639 N N . VAL A 1 85 ? -5.964 -11.911 -6.077 1.00 91.00 85 VAL A N 1
ATOM 640 C CA . VAL A 1 85 ? -5.905 -11.403 -7.456 1.00 91.00 85 VAL A CA 1
ATOM 641 C C . VAL A 1 85 ? -4.454 -11.348 -7.942 1.00 91.00 85 VAL A C 1
ATOM 643 O O . VAL A 1 85 ? -4.160 -11.845 -9.023 1.00 91.00 85 VAL A O 1
ATOM 646 N N . LEU A 1 86 ? -3.522 -10.827 -7.142 1.00 90.31 86 LEU A N 1
ATOM 647 C CA . LEU A 1 86 ? -2.098 -10.815 -7.503 1.00 90.31 86 LEU A CA 1
ATOM 648 C C . LEU A 1 86 ? -1.531 -12.220 -7.705 1.00 90.31 86 LEU A C 1
ATOM 650 O O . LEU A 1 86 ? -0.750 -12.425 -8.623 1.00 90.31 86 LEU A O 1
ATOM 654 N N . TYR A 1 87 ? -1.935 -13.190 -6.889 1.00 90.25 87 TYR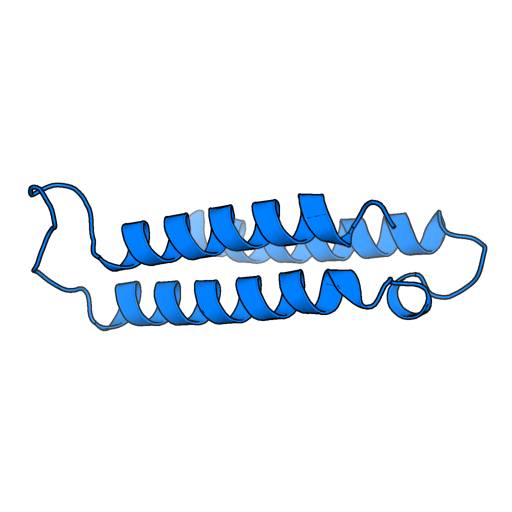 A N 1
ATOM 655 C CA . TYR A 1 87 ? -1.497 -14.573 -7.053 1.00 90.25 87 TYR A CA 1
ATOM 656 C C . TYR A 1 87 ? -1.970 -15.180 -8.381 1.00 90.25 87 TYR A C 1
ATOM 658 O O . TYR A 1 87 ? -1.203 -15.867 -9.049 1.00 90.25 87 TYR A O 1
ATOM 666 N N . LEU A 1 88 ? -3.217 -14.911 -8.783 1.00 89.06 88 LEU A N 1
ATOM 667 C CA . LEU A 1 88 ? -3.780 -15.450 -10.022 1.00 89.06 88 LEU A CA 1
ATOM 668 C C . LEU A 1 88 ? -3.278 -14.738 -11.283 1.00 89.06 88 LEU A C 1
ATOM 670 O O . LEU A 1 88 ? -3.045 -15.394 -12.294 1.00 89.06 88 LEU A O 1
ATOM 674 N N . TYR A 1 89 ? -3.149 -13.410 -11.240 1.00 85.50 89 TYR A N 1
ATOM 675 C CA . TYR A 1 89 ? -2.866 -12.586 -12.423 1.00 85.50 89 TYR A CA 1
ATOM 676 C C . TYR A 1 89 ? -1.435 -12.038 -12.473 1.00 85.50 89 TYR A C 1
ATOM 678 O O . TYR A 1 89 ? -1.038 -11.502 -13.499 1.00 85.50 89 TYR A O 1
ATOM 686 N N . GLY A 1 90 ? -0.666 -12.137 -11.387 1.00 75.06 90 GLY A N 1
ATOM 687 C CA . GLY A 1 90 ? 0.727 -11.680 -11.317 1.00 75.06 90 GLY A CA 1
ATOM 688 C C . GLY A 1 90 ? 1.763 -12.735 -11.713 1.00 75.06 90 GLY A C 1
ATOM 689 O O . GLY A 1 90 ? 2.944 -12.416 -11.762 1.00 75.06 90 GLY A O 1
ATOM 690 N N . ALA A 1 91 ? 1.339 -13.976 -11.974 1.00 60.69 91 ALA A N 1
ATOM 691 C CA . ALA A 1 91 ? 2.199 -15.081 -12.414 1.00 60.69 91 ALA A CA 1
ATOM 692 C C . ALA A 1 91 ? 2.185 -15.310 -13.944 1.00 60.69 91 ALA A C 1
ATOM 694 O O . ALA A 1 91 ? 2.652 -16.353 -14.403 1.00 60.69 91 ALA A O 1
ATOM 695 N N . VAL A 1 92 ? 1.635 -14.365 -14.717 1.00 46.84 92 VAL A N 1
ATOM 696 C CA . VAL A 1 92 ? 1.623 -14.355 -16.193 1.00 46.84 92 VAL A CA 1
ATOM 697 C C . VAL A 1 92 ? 2.511 -13.223 -16.682 1.00 46.84 92 VAL A C 1
ATOM 699 O O . VAL A 1 92 ? 3.283 -13.469 -17.631 1.00 46.84 92 VAL A O 1
#

Foldseek 3Di:
DVVVCCVVVVVVVVVVVLVVVQVVDPPDGPVVPDDCLCVLVVVLVVVLVVLVVCCVVVVDPDADVNPHDPSNVVNVVSVVVSVVSCVVPVVD

Radius of gyration: 17.06 Å; chains: 1; bounding box: 41×28×38 Å

Secondary structure (DSSP, 8-state):
-HHHHHHHHHHHHHHHHHHHHHHH-TTS-GGGS--THHHHHHHHHHHHHHHHHHHHHH--S-EETTTEEHHHHHHHHHHHHHHHHHHHHTT-